Protein AF-A0A815N4C2-F1 (afdb_monomer)

pLDDT: mean 81.82, std 5.41, range [61.56, 87.06]

Structure (mmCIF, N/CA/C/O backbone):
data_AF-A0A815N4C2-F1
#
_entry.id   AF-A0A815N4C2-F1
#
loop_
_atom_site.group_PDB
_atom_site.id
_atom_site.type_symbol
_atom_site.label_atom_id
_atom_site.label_alt_id
_atom_site.label_comp_id
_atom_site.label_asym_id
_atom_site.label_entity_id
_atom_site.label_seq_id
_atom_site.pdbx_PDB_ins_code
_atom_site.Cartn_x
_atom_site.Cartn_y
_atom_site.Cartn_z
_atom_site.occupancy
_atom_site.B_iso_or_equiv
_atom_site.auth_seq_id
_atom_site.auth_comp_id
_atom_site.auth_asym_id
_atom_site.auth_atom_id
_atom_site.pdbx_PDB_model_num
ATOM 1 N N . VAL A 1 1 ? 0.645 9.547 3.667 1.00 69.00 1 VAL A N 1
ATOM 2 C CA . VAL A 1 1 ? 1.631 8.482 3.353 1.00 69.00 1 VAL A CA 1
ATOM 3 C C . VAL A 1 1 ? 2.801 9.116 2.607 1.00 69.00 1 VAL A C 1
ATOM 5 O O . VAL A 1 1 ? 2.580 9.663 1.537 1.00 69.00 1 VAL A O 1
ATOM 8 N N . LYS A 1 2 ? 4.011 9.172 3.188 1.00 66.94 2 LYS A N 1
ATOM 9 C CA . LYS A 1 2 ? 5.162 9.816 2.517 1.00 66.94 2 LYS A CA 1
ATOM 10 C C . LYS A 1 2 ? 5.606 8.980 1.304 1.00 66.94 2 LYS A C 1
ATOM 12 O O . LYS A 1 2 ? 5.708 7.762 1.421 1.00 66.94 2 LYS A O 1
ATOM 17 N N . SER A 1 3 ? 5.902 9.647 0.184 1.00 70.75 3 SER A N 1
ATOM 18 C CA . SER A 1 3 ? 6.427 9.059 -1.067 1.00 70.75 3 SER A CA 1
ATOM 19 C C . SER A 1 3 ? 5.483 8.142 -1.866 1.00 70.75 3 SER A C 1
ATOM 21 O O . SER A 1 3 ? 5.973 7.331 -2.650 1.00 70.75 3 SER A O 1
ATOM 23 N N . ILE A 1 4 ? 4.162 8.265 -1.703 1.00 80.00 4 I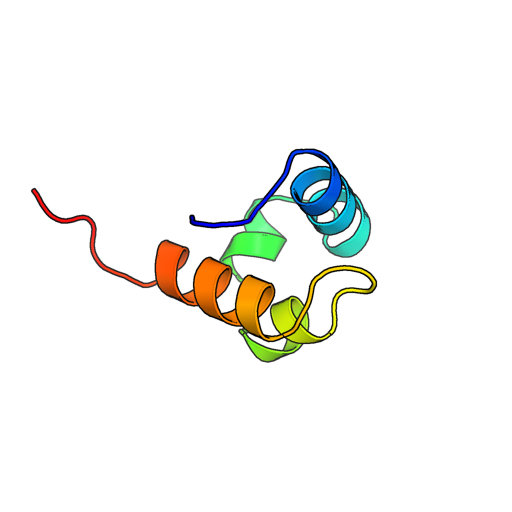LE A N 1
ATOM 24 C CA . ILE A 1 4 ? 3.188 7.666 -2.633 1.00 80.00 4 ILE A CA 1
ATOM 25 C C . ILE A 1 4 ? 2.741 8.751 -3.612 1.00 80.00 4 ILE A C 1
ATOM 27 O O . ILE A 1 4 ? 2.173 9.759 -3.195 1.00 80.00 4 ILE A O 1
ATOM 31 N N . ASN A 1 5 ? 3.015 8.544 -4.896 1.00 84.69 5 ASN A N 1
ATOM 32 C CA . ASN A 1 5 ? 2.621 9.431 -5.985 1.00 84.69 5 ASN A CA 1
ATOM 33 C C . ASN A 1 5 ? 1.336 8.948 -6.671 1.00 84.69 5 ASN A C 1
ATOM 35 O O . ASN A 1 5 ? 0.877 7.824 -6.465 1.00 84.69 5 ASN A O 1
ATOM 39 N N . LYS A 1 6 ? 0.784 9.783 -7.561 1.00 83.81 6 LYS A N 1
ATOM 40 C CA . LYS A 1 6 ? -0.380 9.426 -8.390 1.00 83.81 6 LYS A CA 1
ATOM 41 C C . LYS A 1 6 ? -0.153 8.131 -9.183 1.00 83.81 6 LYS A C 1
ATOM 43 O O . LYS A 1 6 ? -1.042 7.286 -9.224 1.00 83.81 6 LYS A O 1
ATOM 48 N N . THR A 1 7 ? 1.044 7.950 -9.742 1.00 84.75 7 THR A N 1
ATOM 49 C CA . THR A 1 7 ? 1.424 6.738 -10.485 1.00 84.75 7 THR A CA 1
ATOM 50 C C . THR A 1 7 ? 1.398 5.495 -9.600 1.00 84.75 7 THR A C 1
ATOM 52 O O . THR A 1 7 ? 0.851 4.480 -10.008 1.00 84.75 7 THR A O 1
ATOM 55 N N . ASP A 1 8 ? 1.904 5.588 -8.363 1.00 82.81 8 ASP A N 1
ATOM 56 C CA . ASP A 1 8 ? 1.871 4.477 -7.403 1.00 82.81 8 ASP A CA 1
ATOM 57 C C . ASP A 1 8 ? 0.417 4.065 -7.095 1.00 82.81 8 ASP A C 1
ATOM 59 O O . ASP A 1 8 ? 0.102 2.879 -7.024 1.00 82.81 8 ASP A O 1
ATOM 63 N N . GLY A 1 9 ? -0.488 5.043 -6.961 1.00 84.25 9 GLY A N 1
ATOM 64 C CA . GLY A 1 9 ? -1.921 4.802 -6.770 1.00 84.25 9 GLY A CA 1
ATOM 65 C C . GLY A 1 9 ? -2.589 4.126 -7.972 1.00 84.25 9 GLY A C 1
ATOM 66 O O . GLY A 1 9 ? -3.386 3.209 -7.788 1.00 84.25 9 GLY A O 1
ATOM 67 N N . GLN A 1 10 ? -2.233 4.527 -9.197 1.00 86.50 10 GLN A N 1
ATOM 68 C CA . GLN A 1 10 ? -2.696 3.856 -10.418 1.00 86.50 10 GLN A CA 1
ATOM 69 C C . GLN A 1 10 ? -2.193 2.414 -10.501 1.00 86.50 10 GLN A C 1
ATOM 71 O O . GLN A 1 10 ? -2.977 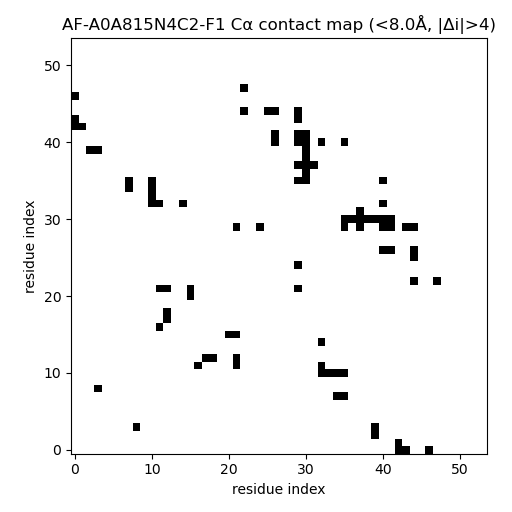1.523 -10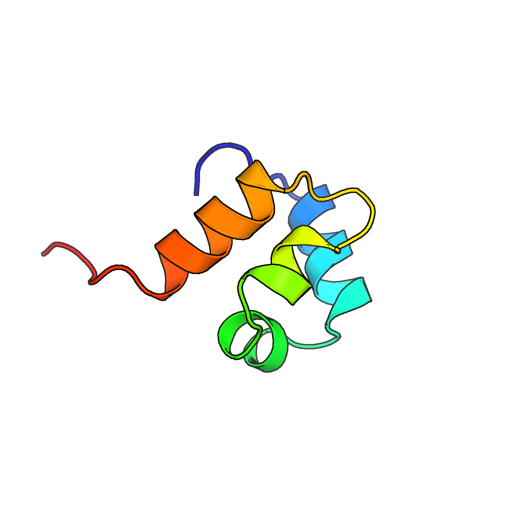.812 1.00 86.50 10 GLN A O 1
ATOM 76 N N . THR A 1 11 ? -0.924 2.168 -10.171 1.00 85.44 11 THR A N 1
ATOM 77 C CA . THR A 1 11 ? -0.353 0.818 -10.120 1.00 85.44 11 THR A CA 1
ATOM 78 C C . THR A 1 11 ? -1.062 -0.050 -9.085 1.00 85.44 11 THR A C 1
ATOM 80 O O . THR A 1 11 ? -1.401 -1.191 -9.378 1.00 85.44 11 THR A O 1
ATOM 83 N N . LEU A 1 12 ? -1.346 0.490 -7.895 1.00 84.19 12 LEU A N 1
ATOM 84 C CA . LEU A 1 12 ? -2.099 -0.213 -6.853 1.00 84.19 12 LEU A CA 1
ATOM 85 C C . LEU A 1 12 ? -3.521 -0.557 -7.310 1.00 84.19 12 LEU A C 1
ATOM 87 O O . LEU A 1 12 ? -3.959 -1.693 -7.145 1.00 84.19 12 LEU A O 1
ATOM 91 N N . LEU A 1 13 ? -4.230 0.393 -7.925 1.00 86.19 13 LEU A N 1
ATOM 92 C CA . LEU A 1 13 ? -5.561 0.148 -8.487 1.00 86.19 13 LEU A CA 1
ATOM 93 C C . LEU A 1 13 ? -5.527 -0.893 -9.608 1.00 86.19 13 LEU A C 1
ATOM 95 O O . LEU A 1 13 ? -6.415 -1.735 -9.670 1.00 86.19 13 LEU A O 1
ATOM 99 N N . HIS A 1 14 ? -4.499 -0.879 -10.456 1.00 86.06 14 HIS A N 1
ATOM 100 C CA . HIS A 1 14 ? -4.350 -1.852 -11.535 1.00 86.06 14 HIS A CA 1
ATOM 101 C C . HIS A 1 14 ? -3.992 -3.254 -11.015 1.00 86.06 14 HIS A C 1
ATOM 103 O O . HIS A 1 14 ? -4.516 -4.245 -11.511 1.00 86.06 14 HIS A O 1
ATOM 109 N N . ALA A 1 15 ? -3.140 -3.346 -9.989 1.00 84.06 15 ALA A N 1
ATOM 110 C CA . ALA A 1 15 ? -2.703 -4.614 -9.406 1.00 84.06 15 ALA A CA 1
ATOM 111 C C . ALA A 1 15 ? -3.789 -5.290 -8.552 1.00 84.06 15 ALA A C 1
ATOM 113 O O . ALA A 1 15 ? -3.979 -6.501 -8.632 1.00 84.06 15 ALA A O 1
ATOM 114 N N . PHE A 1 16 ? -4.505 -4.521 -7.726 1.00 84.94 16 PHE A N 1
ATOM 115 C CA . PHE A 1 16 ? -5.501 -5.060 -6.794 1.00 84.94 16 PHE A CA 1
ATOM 116 C C . PHE A 1 16 ? -6.939 -4.973 -7.317 1.00 84.94 16 PHE A C 1
ATOM 118 O O . PHE A 1 16 ? -7.815 -5.680 -6.816 1.00 84.94 16 PHE A O 1
ATOM 125 N N . GLY A 1 17 ? -7.212 -4.112 -8.297 1.00 85.06 17 GLY A N 1
ATOM 126 C CA . GLY A 1 17 ? -8.525 -3.929 -8.924 1.00 85.06 17 GLY A CA 1
ATOM 127 C C . GLY A 1 17 ? -9.553 -3.165 -8.082 1.00 85.06 17 GLY A C 1
ATOM 128 O O . GLY A 1 17 ? -10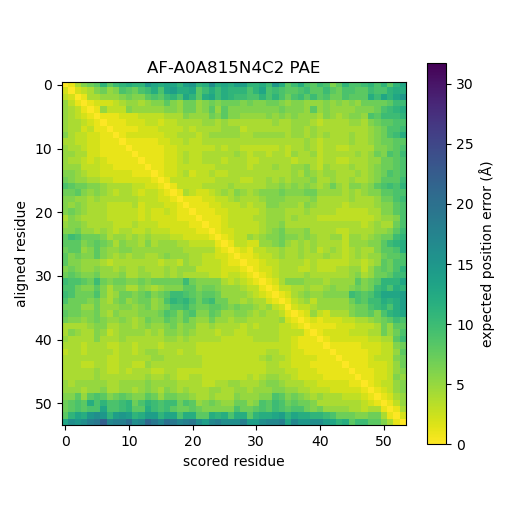.462 -2.562 -8.641 1.00 85.06 17 GLY A O 1
ATOM 129 N N . SER A 1 18 ? -9.430 -3.158 -6.751 1.00 86.69 18 SER A N 1
ATOM 130 C CA . SER A 1 18 ? -10.341 -2.434 -5.857 1.00 86.69 18 SER A CA 1
ATOM 131 C C . SER A 1 18 ? -9.644 -1.954 -4.587 1.00 86.69 18 SER A C 1
ATOM 133 O O . SER A 1 18 ? -8.713 -2.586 -4.084 1.00 86.69 18 SER A O 1
ATOM 135 N N . LEU A 1 19 ? -10.146 -0.848 -4.038 1.00 83.62 19 LEU A N 1
ATOM 136 C CA . LEU A 1 19 ? -9.678 -0.238 -2.795 1.00 83.62 19 LEU A CA 1
ATOM 137 C C . LEU A 1 19 ? -9.903 -1.153 -1.581 1.00 83.62 19 LEU A C 1
ATOM 139 O O . LEU A 1 19 ? -9.038 -1.237 -0.715 1.00 83.62 19 LEU A O 1
ATOM 143 N N . GLU A 1 20 ? -10.994 -1.922 -1.562 1.00 86.06 20 GLU A N 1
ATOM 144 C CA . GLU A 1 20 ? -11.234 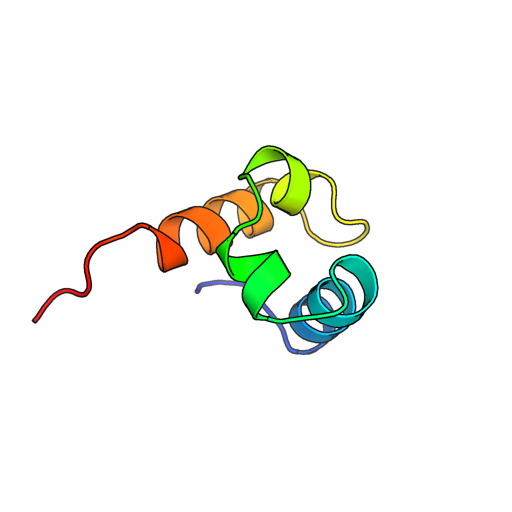-2.948 -0.536 1.00 86.06 20 GLU A CA 1
ATOM 145 C C . GLU A 1 20 ? -10.152 -4.025 -0.524 1.00 86.06 20 GLU A C 1
ATOM 147 O O . GLU A 1 20 ? -9.684 -4.427 0.541 1.00 86.06 20 GLU A O 1
ATOM 152 N N . LYS A 1 21 ? -9.723 -4.484 -1.706 1.00 84.88 21 LYS A N 1
ATOM 153 C CA . LYS A 1 21 ? -8.635 -5.461 -1.816 1.00 84.88 21 LYS A CA 1
ATOM 154 C C . LYS A 1 21 ? -7.316 -4.871 -1.344 1.00 84.88 21 LYS A C 1
ATOM 156 O O . LYS A 1 21 ? -6.559 -5.573 -0.689 1.00 84.88 21 LYS A O 1
ATOM 161 N N . ILE A 1 22 ? -7.061 -3.594 -1.626 1.00 84.88 22 ILE A N 1
ATOM 162 C CA . ILE A 1 22 ? -5.864 -2.894 -1.141 1.00 84.88 22 ILE A CA 1
ATOM 163 C C . ILE A 1 22 ? -5.869 -2.838 0.393 1.00 84.88 22 ILE A C 1
ATOM 165 O O . ILE A 1 22 ? -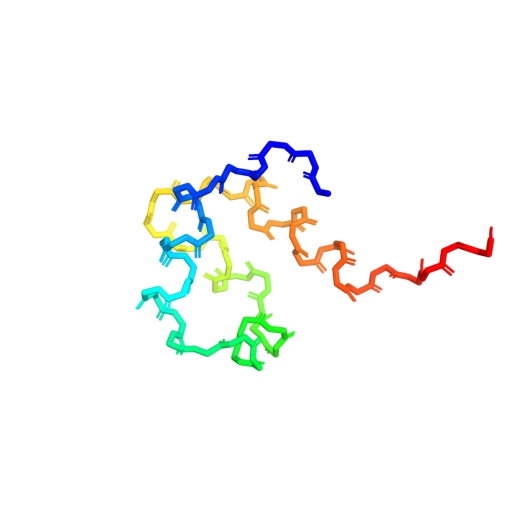4.860 -3.163 1.015 1.00 84.88 22 ILE A O 1
ATOM 169 N N . LEU A 1 23 ? -7.000 -2.491 1.009 1.00 84.00 23 LEU A N 1
ATOM 170 C CA . LEU A 1 23 ? -7.133 -2.413 2.467 1.00 84.00 23 LEU A CA 1
ATOM 171 C C . LEU A 1 23 ? -7.028 -3.787 3.150 1.00 84.00 23 LEU A C 1
ATOM 173 O O . LEU A 1 23 ? -6.416 -3.888 4.207 1.00 84.00 23 LEU A O 1
ATOM 177 N N . ASN A 1 24 ? -7.564 -4.844 2.532 1.00 85.56 24 ASN A N 1
ATOM 178 C CA . ASN A 1 24 ? -7.477 -6.219 3.041 1.00 85.56 24 ASN A CA 1
ATOM 179 C C . ASN A 1 24 ? -6.167 -6.941 2.670 1.00 85.56 24 ASN A C 1
ATOM 181 O O . ASN A 1 24 ? -5.935 -8.076 3.091 1.00 85.56 24 ASN A O 1
ATOM 185 N N . SER A 1 25 ? -5.308 -6.328 1.857 1.00 84.56 25 SER A N 1
ATOM 186 C CA . SER A 1 25 ? -4.078 -6.969 1.398 1.00 84.56 25 SER A CA 1
ATOM 187 C C . SER A 1 25 ? -3.012 -7.032 2.495 1.00 84.56 25 SER A C 1
ATOM 189 O O . SER A 1 25 ? -2.829 -6.122 3.303 1.00 84.56 25 SER A O 1
ATOM 191 N N . SER A 1 26 ? -2.254 -8.129 2.513 1.00 83.00 26 SER A N 1
ATOM 192 C CA . SER A 1 26 ? -1.127 -8.280 3.435 1.00 83.00 26 SER A CA 1
ATOM 193 C C . SER A 1 26 ? 0.072 -7.434 3.003 1.00 83.00 26 SER A C 1
ATOM 195 O O . SER A 1 26 ? 0.317 -7.238 1.813 1.00 83.00 26 SER A O 1
ATOM 197 N N . ASN A 1 27 ? 0.911 -7.045 3.967 1.00 81.88 27 ASN A N 1
ATOM 198 C CA . ASN A 1 27 ? 2.162 -6.314 3.725 1.00 81.88 27 ASN A CA 1
ATOM 199 C C . ASN A 1 27 ? 3.037 -6.957 2.622 1.00 81.88 27 ASN A C 1
ATOM 201 O O . ASN A 1 27 ? 3.600 -6.260 1.780 1.00 81.88 27 ASN A O 1
ATOM 205 N N . LYS A 1 28 ? 3.079 -8.297 2.558 1.00 80.62 28 LYS A N 1
ATOM 206 C CA . LYS A 1 28 ? 3.78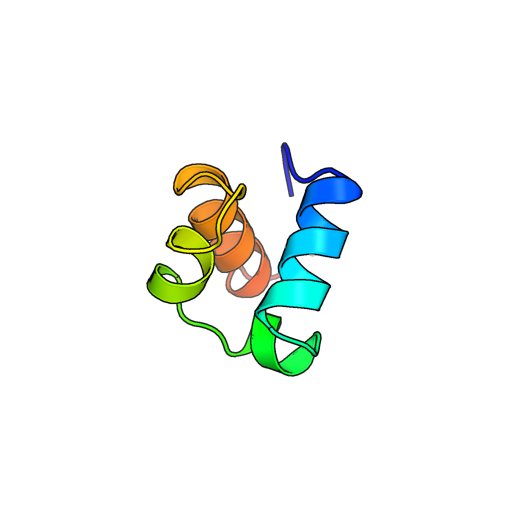1 -9.028 1.491 1.00 80.62 28 LYS A CA 1
ATOM 207 C C . LYS A 1 28 ? 3.216 -8.736 0.098 1.00 80.62 28 LYS A C 1
ATOM 209 O O . LYS A 1 28 ? 3.996 -8.495 -0.810 1.00 80.62 28 LYS A O 1
ATOM 214 N N . GLN A 1 29 ? 1.894 -8.710 -0.077 1.00 81.25 29 GLN A N 1
ATOM 215 C CA . GLN A 1 29 ? 1.288 -8.396 -1.377 1.00 81.25 29 GLN A CA 1
ATOM 216 C C . GLN A 1 29 ? 1.546 -6.948 -1.795 1.00 81.25 29 GLN A C 1
ATOM 218 O O . GLN A 1 29 ? 1.892 -6.688 -2.945 1.00 81.25 29 GLN A O 1
ATOM 223 N N . LEU A 1 30 ? 1.461 -6.016 -0.846 1.00 81.19 30 LEU A N 1
ATOM 224 C CA . LEU A 1 30 ? 1.804 -4.612 -1.076 1.00 81.19 30 LEU A CA 1
ATOM 225 C C . LEU A 1 30 ? 3.285 -4.420 -1.431 1.00 81.19 30 LEU A C 1
ATOM 227 O O . LEU A 1 30 ? 3.612 -3.557 -2.236 1.00 81.19 30 LEU A O 1
ATOM 231 N N . SER A 1 31 ? 4.177 -5.236 -0.868 1.00 78.50 31 SER A N 1
ATOM 232 C CA . SER A 1 31 ? 5.622 -5.180 -1.129 1.00 78.50 31 SER A CA 1
ATOM 233 C C . SER A 1 31 ? 6.051 -5.848 -2.442 1.00 78.50 31 SER A C 1
ATOM 235 O O . SER A 1 31 ? 7.150 -5.576 -2.915 1.00 78.50 31 SER A O 1
ATOM 237 N N . VAL A 1 32 ? 5.215 -6.723 -3.013 1.00 78.88 32 VAL A N 1
ATOM 238 C CA . VAL A 1 32 ? 5.474 -7.451 -4.274 1.00 78.88 32 VAL A CA 1
ATOM 239 C C . VAL A 1 32 ? 4.892 -6.711 -5.490 1.00 78.88 32 VAL A C 1
ATOM 241 O O . VAL A 1 32 ? 5.099 -7.122 -6.629 1.00 78.88 32 VAL A O 1
ATOM 244 N N . CYS A 1 33 ? 4.192 -5.590 -5.281 1.00 76.56 33 CYS A N 1
ATOM 245 C CA . CYS A 1 33 ? 3.634 -4.812 -6.381 1.00 76.56 33 CYS A CA 1
ATOM 246 C C . CYS A 1 33 ? 4.736 -4.262 -7.306 1.00 76.56 33 CYS A C 1
ATOM 248 O O . CYS A 1 33 ? 5.605 -3.514 -6.850 1.00 76.56 33 CYS A O 1
ATOM 250 N N . PRO A 1 34 ? 4.698 -4.579 -8.613 1.00 71.12 34 PRO A N 1
ATOM 251 C CA . PRO A 1 34 ? 5.704 -4.109 -9.555 1.00 71.12 34 PRO A CA 1
ATOM 252 C C . PRO A 1 34 ? 5.679 -2.579 -9.625 1.00 71.12 34 PRO A C 1
ATOM 254 O O . PRO A 1 34 ? 4.629 -1.975 -9.813 1.00 71.12 34 PRO A O 1
ATOM 257 N N . GLY A 1 35 ? 6.833 -1.937 -9.434 1.00 75.50 35 GLY A N 1
ATOM 258 C CA . GLY A 1 35 ? 6.950 -0.472 -9.402 1.00 75.50 35 GLY A CA 1
ATOM 259 C C . GLY A 1 35 ? 6.650 0.179 -8.043 1.00 75.50 35 GLY A C 1
ATOM 260 O O . GLY A 1 35 ? 6.970 1.353 -7.858 1.00 75.50 35 GLY A O 1
ATOM 261 N N . LEU A 1 36 ? 6.131 -0.571 -7.063 1.00 76.88 36 LEU A N 1
ATOM 262 C CA . LEU A 1 36 ? 5.984 -0.119 -5.681 1.00 76.88 36 LEU A CA 1
ATOM 263 C C . LEU A 1 36 ? 7.121 -0.716 -4.839 1.00 76.88 36 LEU A C 1
ATOM 265 O O . LEU A 1 36 ? 7.130 -1.900 -4.528 1.00 76.88 36 LEU A O 1
ATOM 269 N N . GLY A 1 37 ? 8.114 0.095 -4.468 1.00 77.62 37 GLY A N 1
ATOM 270 C CA . GLY A 1 37 ? 9.218 -0.392 -3.630 1.00 77.62 37 GLY A CA 1
ATOM 271 C C . GLY A 1 37 ? 8.720 -0.974 -2.297 1.00 77.62 37 GLY A C 1
ATOM 272 O O . GLY A 1 37 ? 7.762 -0.459 -1.717 1.00 77.62 37 GLY A O 1
ATOM 273 N N . THR A 1 38 ? 9.405 -1.993 -1.770 1.00 81.44 38 THR A N 1
ATOM 274 C CA . THR A 1 38 ? 9.050 -2.696 -0.515 1.00 81.44 38 THR A CA 1
ATOM 275 C C . THR A 1 38 ? 8.762 -1.739 0.647 1.00 81.44 38 THR A C 1
ATOM 277 O O . THR A 1 38 ? 7.770 -1.875 1.360 1.00 81.44 38 THR A O 1
ATOM 280 N N . LEU A 1 39 ? 9.571 -0.684 0.776 1.00 83.38 39 LEU A N 1
ATOM 281 C CA . LEU A 1 39 ? 9.402 0.355 1.790 1.00 83.38 39 LEU A CA 1
ATOM 282 C C . LEU A 1 39 ? 8.091 1.147 1.634 1.00 83.38 39 LEU A C 1
ATOM 284 O O . LEU A 1 39 ? 7.473 1.525 2.630 1.00 83.38 39 LEU A O 1
ATOM 288 N N . LYS A 1 40 ? 7.657 1.417 0.395 1.00 82.31 40 LYS A N 1
ATOM 289 C CA . LYS A 1 40 ? 6.380 2.093 0.117 1.00 82.31 40 LYS A CA 1
ATOM 290 C C . LYS A 1 40 ? 5.207 1.183 0.476 1.00 82.31 40 LYS A C 1
ATOM 292 O O . LYS A 1 40 ? 4.293 1.644 1.153 1.00 82.31 40 LYS A O 1
ATOM 297 N N . GLY A 1 41 ? 5.269 -0.095 0.094 1.00 84.94 41 GLY A N 1
ATOM 298 C CA . GLY A 1 41 ? 4.255 -1.095 0.441 1.00 84.94 41 GLY A CA 1
ATOM 299 C C . GLY A 1 41 ? 4.082 -1.249 1.955 1.00 84.94 41 GLY A C 1
ATOM 300 O O . GLY A 1 41 ? 2.968 -1.151 2.469 1.00 84.94 41 GLY A O 1
ATOM 301 N N . GLN A 1 42 ? 5.190 -1.366 2.691 1.00 85.44 42 GLN A N 1
ATOM 302 C CA . GLN A 1 42 ? 5.174 -1.453 4.152 1.00 85.44 42 GLN A CA 1
ATOM 303 C C . GLN A 1 42 ? 4.605 -0.190 4.815 1.00 85.44 42 GLN A C 1
ATOM 305 O O . GLN A 1 42 ? 3.801 -0.294 5.741 1.00 85.44 42 GLN A O 1
ATOM 310 N N . ARG A 1 43 ? 4.976 1.007 4.342 1.00 85.94 43 ARG A N 1
ATOM 311 C CA . ARG A 1 43 ? 4.433 2.278 4.856 1.00 85.94 43 ARG A CA 1
ATOM 312 C C . ARG A 1 43 ? 2.947 2.442 4.569 1.00 85.94 43 ARG A C 1
ATOM 314 O O . ARG A 1 43 ? 2.239 3.001 5.399 1.00 85.94 43 ARG A O 1
ATOM 321 N N . LEU A 1 44 ? 2.484 1.988 3.407 1.00 85.62 44 LEU A N 1
ATOM 322 C CA . LEU A 1 44 ? 1.070 2.019 3.043 1.00 85.62 44 LEU A CA 1
ATOM 323 C C . LEU A 1 44 ? 0.267 1.086 3.960 1.00 85.62 44 LEU A C 1
ATOM 325 O O . LEU A 1 44 ? -0.720 1.513 4.549 1.00 85.62 44 LEU A O 1
ATOM 329 N N . TYR A 1 45 ? 0.765 -0.134 4.182 1.00 86.31 45 TYR A N 1
ATOM 330 C CA . TYR A 1 45 ? 0.177 -1.079 5.133 1.00 86.31 45 TYR A CA 1
ATOM 331 C C . TYR A 1 45 ? 0.145 -0.524 6.564 1.00 86.31 45 TYR A C 1
ATOM 333 O O . TYR A 1 45 ? -0.870 -0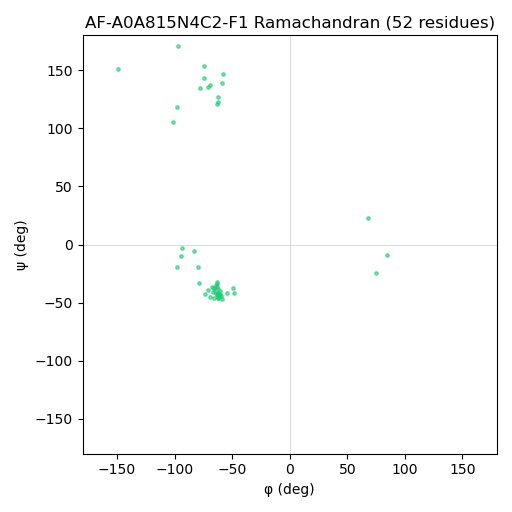.624 7.251 1.00 86.31 45 TYR A O 1
ATOM 341 N N . GLN A 1 46 ? 1.241 0.093 7.018 1.00 87.06 46 GLN A N 1
ATOM 342 C CA . GLN A 1 46 ? 1.285 0.761 8.320 1.00 87.06 46 GLN A CA 1
ATOM 343 C C . GLN A 1 46 ? 0.286 1.914 8.394 1.00 87.06 46 GLN A C 1
ATOM 345 O O . GLN A 1 46 ? -0.386 2.048 9.403 1.00 87.06 46 GLN A O 1
ATOM 350 N N . ALA A 1 47 ? 0.144 2.721 7.342 1.00 86.00 47 ALA A N 1
ATOM 351 C CA . ALA A 1 47 ? -0.800 3.833 7.335 1.00 86.00 47 ALA A CA 1
ATOM 352 C C . ALA A 1 47 ? -2.264 3.380 7.453 1.00 86.00 47 ALA 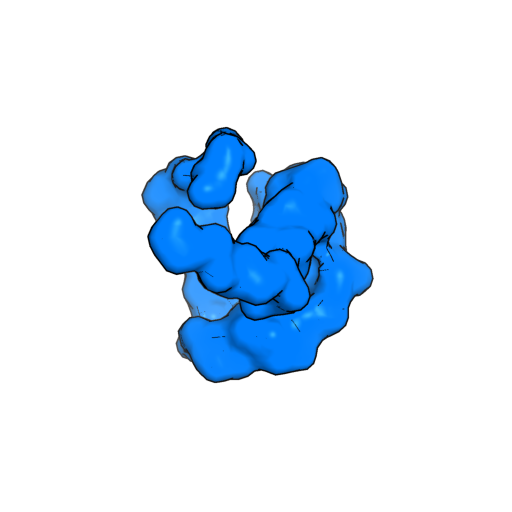A C 1
ATOM 354 O O . ALA A 1 47 ? -3.052 4.100 8.055 1.00 86.00 47 ALA A O 1
ATOM 355 N N . PHE A 1 48 ? -2.620 2.211 6.910 1.00 84.44 48 PHE A N 1
ATOM 356 C CA . PHE A 1 48 ? -3.968 1.653 7.051 1.00 84.44 48 PHE A CA 1
ATOM 357 C C . PHE A 1 48 ? -4.219 0.983 8.404 1.00 84.44 48 PHE A C 1
ATOM 359 O O . PHE A 1 48 ? -5.338 1.035 8.901 1.00 84.44 48 PHE A O 1
ATOM 366 N N . ASN A 1 49 ? -3.196 0.367 9.004 1.00 85.19 49 ASN A N 1
ATOM 367 C CA . ASN A 1 49 ? -3.327 -0.345 10.282 1.00 85.19 49 ASN A CA 1
ATOM 368 C C . ASN A 1 49 ? -2.972 0.504 11.508 1.00 85.19 49 ASN A C 1
ATOM 370 O O . ASN A 1 49 ? -3.172 0.072 12.641 1.00 85.19 49 ASN A O 1
ATOM 374 N N . GLN A 1 50 ? -2.403 1.692 11.315 1.00 84.88 50 GLN A N 1
ATOM 375 C CA . GLN A 1 50 ? -2.106 2.595 12.415 1.00 84.88 50 GLN A CA 1
ATOM 376 C C . GLN A 1 50 ? -3.398 3.295 12.863 1.00 84.88 50 GLN A C 1
ATOM 378 O O . GLN A 1 50 ? -4.129 3.811 12.017 1.00 84.88 50 GLN A O 1
ATOM 383 N N . PRO A 1 51 ? -3.666 3.388 14.179 1.00 83.19 51 PRO A N 1
ATOM 384 C CA . PRO A 1 51 ? -4.795 4.159 14.675 1.00 83.19 51 PRO A CA 1
ATOM 385 C C . PRO A 1 51 ? -4.677 5.625 14.246 1.00 83.19 51 PRO A C 1
ATOM 387 O O . PRO A 1 51 ? -3.596 6.228 14.297 1.00 83.19 51 PRO A O 1
ATOM 390 N N . PHE A 1 52 ? -5.807 6.208 13.847 1.00 82.25 52 PHE A N 1
ATOM 391 C CA . PHE A 1 52 ? -5.896 7.640 13.604 1.00 82.25 52 PHE A CA 1
ATOM 392 C C . PHE A 1 52 ? -5.642 8.369 14.925 1.00 82.25 52 PHE A C 1
ATOM 394 O O . PHE A 1 52 ? -6.328 8.138 15.922 1.00 82.25 52 PHE A O 1
ATOM 401 N N . LYS A 1 53 ? -4.614 9.219 14.954 1.00 75.44 53 LYS A N 1
ATOM 402 C CA . LYS A 1 53 ? -4.401 10.121 16.088 1.00 75.44 53 LYS A CA 1
ATOM 403 C C . LYS A 1 53 ? -5.494 11.199 16.040 1.00 75.44 53 LYS A C 1
ATOM 405 O O . LYS A 1 53 ? -5.800 11.670 14.946 1.00 75.44 53 LYS A O 1
ATOM 410 N N . ARG A 1 54 ? -6.092 11.504 17.199 1.00 61.56 54 ARG A N 1
ATOM 411 C CA . ARG A 1 54 ? -7.089 12.579 17.368 1.00 61.56 54 ARG A CA 1
ATOM 412 C C . ARG A 1 54 ? -6.503 13.941 17.025 1.00 61.56 54 ARG A C 1
ATOM 414 O O . ARG A 1 54 ? -5.293 14.127 17.285 1.00 61.56 54 ARG A O 1
#

Sequence (54 aa):
VKSINKTDGQTLLHAFGSLEKILNSSNKQLSVCPGLGTLKGQRLYQAFNQPFKR

Organism: NCBI:txid392030

Nearest PDB structures (foldseek):
  2a1j-assembly1_B  TM=9.344E-01  e=2.036E-04  Homo sapiens
  1x2i-assembly1_A  TM=8.687E-01  e=2.464E-02  Pyrococcus furiosus
  1x2i-assembly1_B  TM=9.031E-01  e=4.199E-02  Pyrococcus furiosus
  2bhn-assembly1_A  TM=8.400E-01  e=2.464E-02  Aeropyrum pernix
  4glx-assembly1_A  TM=9.057E-01  e=1.219E-01  Escherichia coli K-12

Mean predicted aligned error: 5.01 Å

Secondary structure (DSSP, 8-state):
-TT--HHHHHHHHHHHSSHHHHHH--HHHHHSSTTS-HHHHHHHHHHHHSPPP-

Foldseek 3Di:
DPPQDPVNVVLLCVQQVDPVSLLVDDLVSLCPRVPQHSVNSNVSNCVSPPDDDD

Radius of gyration: 10.56 Å; Cα contacts (8 Å, |Δi|>4): 46; chains: 1; bounding box: 21×22×29 Å

Solvent-accessible surface area (backbone atoms only — not comparable to full-atom values): 3315 Å² total; per-residue (Å²): 121,88,92,69,50,74,66,53,53,51,46,49,44,69,76,51,70,39,70,68,48,57,72,72,48,52,50,68,60,40,32,65,37,83,94,36,53,49,71,51,16,43,48,52,47,47,63,74,71,48,79,83,79,132

InterPro domains:
  IPR004579 ERCC1/RAD10/SWI10 family [PTHR12749] (1-54)
  IPR010994 RuvA domain 2-like [SSF47781] (2-52)